Protein AF-A0A484IB30-F1 (afdb_monomer_lite)

Sequence (63 aa):
MQEIDVLWISFPELNLIRQQQKYSKINEGFYIFEIPKTGFVAKLEVDKLGLVVNYDNLYRRLS

Secondary structure (DSSP, 8-state):
-EEEEEEEEETTTTEEEEEEEEEEE-SSSEEEEEETTTTEEEEEEE-TTS-EEEETTTEE---

Structure (mmCIF, N/CA/C/O backbone):
data_AF-A0A484IB30-F1
#
_entry.id   AF-A0A484IB30-F1
#
loop_
_atom_site.group_PDB
_atom_site.id
_atom_site.type_symbol
_atom_site.label_atom_id
_atom_site.label_alt_id
_atom_site.label_comp_id
_atom_site.label_asym_id
_atom_site.label_entity_id
_atom_site.label_seq_id
_atom_site.pdbx_PDB_ins_code
_atom_site.Cartn_x
_atom_site.Cartn_y
_atom_site.Cartn_z
_atom_site.occupancy
_atom_site.B_iso_or_equiv
_atom_site.auth_seq_id
_atom_site.auth_comp_id
_atom_site.auth_asym_id
_atom_site.auth_atom_id
_atom_site.pdbx_PDB_model_num
ATOM 1 N N . MET A 1 1 ? -1.721 1.235 15.181 1.00 86.75 1 MET A N 1
ATOM 2 C CA . MET A 1 1 ? -0.578 1.448 14.273 1.00 86.75 1 MET A CA 1
ATOM 3 C C . MET A 1 1 ? 0.210 0.156 14.212 1.00 86.75 1 MET A C 1
ATOM 5 O O . MET A 1 1 ? 0.431 -0.434 15.263 1.00 86.75 1 MET A O 1
ATOM 9 N N . GLN A 1 2 ? 0.577 -0.289 13.016 1.00 96.44 2 GLN A N 1
ATOM 10 C CA . GLN A 1 2 ? 1.383 -1.482 12.790 1.00 96.44 2 GLN A CA 1
ATOM 11 C C . GLN A 1 2 ? 2.558 -1.125 11.883 1.00 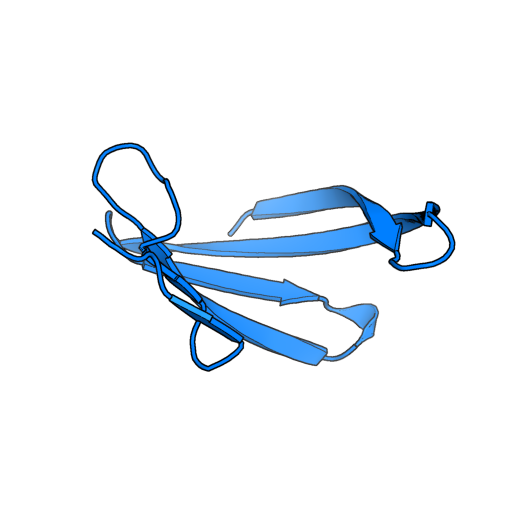96.44 2 GLN A C 1
ATOM 13 O O . GLN A 1 2 ? 2.372 -0.478 10.853 1.00 96.44 2 GLN A O 1
ATOM 18 N N . GLU A 1 3 ? 3.755 -1.548 12.273 1.00 98.06 3 GLU A N 1
ATOM 19 C CA . GLU A 1 3 ? 4.967 -1.414 11.470 1.00 98.06 3 GLU A CA 1
ATOM 20 C C . GLU A 1 3 ? 5.333 -2.784 10.911 1.00 98.06 3 GLU A C 1
ATOM 22 O O . GLU A 1 3 ? 5.280 -3.782 11.634 1.00 98.06 3 GLU A O 1
ATOM 27 N N . ILE A 1 4 ? 5.667 -2.836 9.624 1.00 98.06 4 ILE A N 1
ATOM 28 C CA . ILE A 1 4 ? 6.029 -4.076 8.941 1.00 98.06 4 ILE A CA 1
ATOM 29 C C . ILE A 1 4 ? 7.232 -3.852 8.032 1.00 98.06 4 ILE A C 1
ATOM 31 O O . ILE A 1 4 ? 7.366 -2.811 7.387 1.00 98.06 4 ILE A O 1
ATOM 35 N N . ASP A 1 5 ? 8.097 -4.857 7.968 1.00 98.19 5 ASP A N 1
ATOM 36 C CA . ASP A 1 5 ? 9.067 -4.991 6.891 1.00 98.19 5 ASP A CA 1
ATOM 37 C C . ASP A 1 5 ? 8.410 -5.749 5.738 1.00 98.19 5 ASP A C 1
ATOM 39 O O . ASP A 1 5 ? 7.880 -6.845 5.927 1.00 98.19 5 ASP A O 1
ATOM 43 N N . VAL A 1 6 ? 8.466 -5.175 4.539 1.00 97.94 6 VAL A N 1
ATOM 44 C CA . VAL A 1 6 ? 8.031 -5.840 3.310 1.00 97.94 6 VAL A CA 1
ATOM 45 C C . VAL 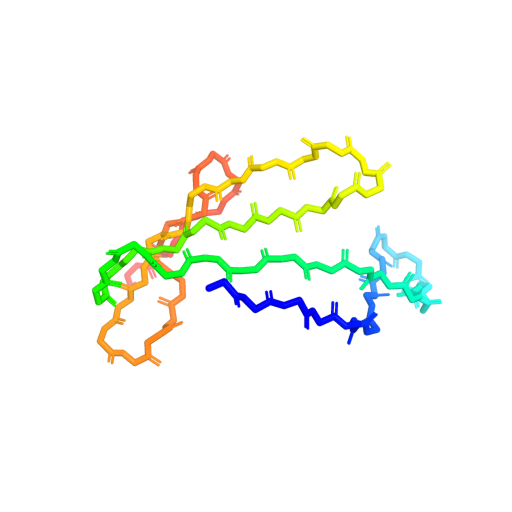A 1 6 ? 9.208 -6.040 2.365 1.00 97.94 6 VAL A C 1
ATOM 47 O O . VAL A 1 6 ? 10.183 -5.281 2.369 1.00 97.94 6 VAL A O 1
ATOM 50 N N . LEU A 1 7 ? 9.090 -7.055 1.514 1.00 98.19 7 LEU A N 1
ATOM 51 C CA . LEU A 1 7 ? 9.909 -7.189 0.321 1.00 98.19 7 LEU A CA 1
ATOM 52 C C . LEU A 1 7 ? 9.222 -6.420 -0.811 1.00 98.19 7 LEU A C 1
ATOM 54 O O . LEU A 1 7 ? 8.287 -6.919 -1.433 1.00 98.19 7 LEU A O 1
ATOM 58 N N . TRP A 1 8 ? 9.641 -5.180 -1.038 1.00 97.56 8 TRP A N 1
ATOM 59 C CA . TRP A 1 8 ? 9.129 -4.362 -2.128 1.00 97.56 8 TRP A CA 1
ATOM 60 C C . TRP A 1 8 ? 9.819 -4.745 -3.437 1.00 97.56 8 TRP A C 1
ATOM 62 O O . TRP A 1 8 ? 11.045 -4.825 -3.495 1.00 97.56 8 TRP A O 1
ATOM 72 N N . ILE A 1 9 ? 9.028 -4.982 -4.481 1.00 97.81 9 ILE A N 1
ATOM 73 C CA . ILE A 1 9 ? 9.515 -5.291 -5.826 1.00 97.81 9 ILE A CA 1
ATOM 74 C C . ILE A 1 9 ? 9.394 -4.010 -6.650 1.00 97.81 9 ILE A C 1
ATOM 76 O O . ILE A 1 9 ? 8.280 -3.565 -6.936 1.00 97.81 9 ILE A O 1
ATOM 80 N N . SER A 1 10 ? 10.521 -3.388 -6.997 1.00 94.94 10 SER A N 1
ATOM 81 C CA . SER A 1 10 ? 10.511 -2.147 -7.778 1.00 94.94 10 SER A CA 1
ATOM 82 C C . SER A 1 10 ? 10.315 -2.439 -9.261 1.00 94.94 10 SER A C 1
ATOM 84 O O . SER A 1 10 ? 11.046 -3.251 -9.820 1.00 94.94 10 SER A O 1
ATOM 86 N N . PHE A 1 11 ? 9.411 -1.730 -9.925 1.00 93.94 11 PHE A N 1
ATOM 87 C CA . PHE A 1 11 ? 9.264 -1.787 -11.380 1.00 93.94 11 PHE A CA 1
ATOM 88 C C . PHE A 1 11 ? 10.041 -0.647 -12.065 1.00 93.94 11 PHE A C 1
ATOM 90 O O . PHE A 1 11 ? 10.141 0.429 -11.470 1.00 93.94 11 PHE A O 1
ATOM 97 N N . PRO A 1 12 ? 10.508 -0.843 -13.314 1.00 96.00 12 PRO A N 1
ATOM 98 C CA . PRO A 1 12 ? 10.325 -2.047 -14.137 1.00 96.00 12 PRO A CA 1
ATOM 99 C C . PRO A 1 12 ? 11.355 -3.171 -13.915 1.00 96.00 12 PRO A C 1
ATOM 101 O O . PRO A 1 12 ? 11.119 -4.283 -14.373 1.00 96.00 12 PRO A O 1
ATOM 104 N N . GLU A 1 13 ? 12.464 -2.933 -13.212 1.00 97.81 13 GLU A N 1
ATOM 105 C CA . GLU A 1 13 ? 13.608 -3.867 -13.152 1.00 97.81 13 GLU A CA 1
ATOM 106 C C . GLU A 1 13 ? 13.407 -5.080 -12.226 1.00 97.81 13 GLU A C 1
ATOM 108 O O . GLU A 1 13 ? 14.222 -5.998 -12.225 1.00 97.81 13 GLU A O 1
ATOM 113 N N . LEU A 1 14 ? 12.331 -5.100 -11.437 1.00 97.19 14 LEU A N 1
ATOM 114 C CA . LEU A 1 14 ? 11.984 -6.148 -10.469 1.00 97.19 14 LEU A CA 1
ATOM 115 C C . LEU A 1 14 ? 13.022 -6.353 -9.350 1.00 97.19 14 LEU A C 1
ATOM 117 O O . LEU A 1 14 ? 13.177 -7.461 -8.833 1.00 97.19 14 LEU A O 1
ATOM 121 N N . ASN A 1 15 ? 13.712 -5.289 -8.925 1.00 97.50 15 ASN A N 1
ATOM 122 C CA . ASN A 1 15 ? 14.640 -5.382 -7.796 1.00 97.50 15 ASN A CA 1
ATOM 123 C C . ASN A 1 15 ? 13.898 -5.681 -6.490 1.00 97.50 15 ASN A C 1
ATOM 125 O O . ASN A 1 15 ? 12.877 -5.064 -6.182 1.00 97.50 15 ASN A O 1
ATOM 129 N N . LEU A 1 16 ? 14.470 -6.582 -5.691 1.00 97.94 16 LEU A N 1
ATOM 130 C CA . LEU A 1 16 ? 13.978 -6.926 -4.361 1.00 97.94 16 LEU A CA 1
ATOM 131 C C . LEU A 1 16 ? 14.575 -5.979 -3.31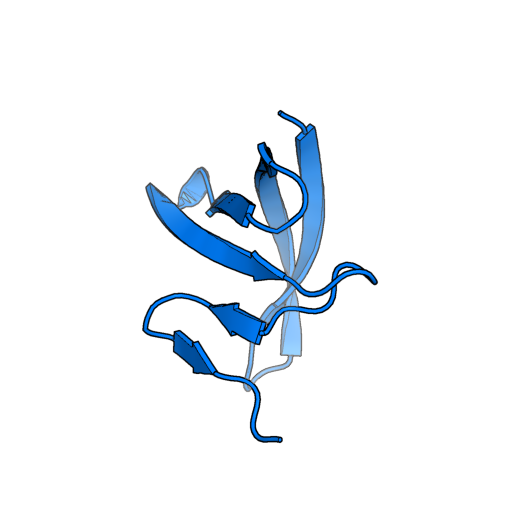9 1.00 97.94 1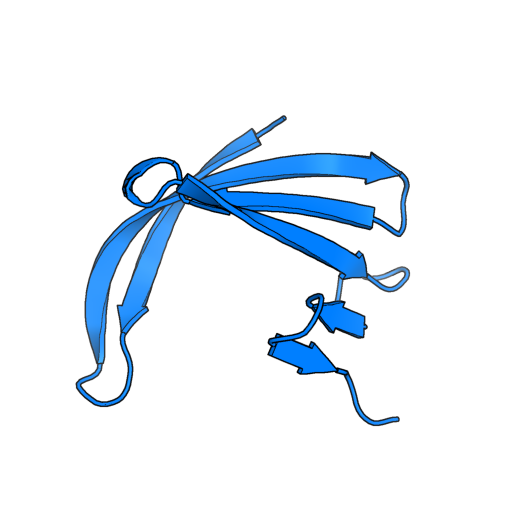6 LEU A C 1
ATOM 133 O O . LEU A 1 16 ? 15.782 -5.979 -3.078 1.00 97.94 16 LEU A O 1
ATOM 137 N N . ILE A 1 17 ? 13.729 -5.177 -2.683 1.00 96.94 17 ILE A N 1
ATOM 138 C CA . ILE A 1 17 ? 14.144 -4.137 -1.745 1.00 96.94 17 ILE A CA 1
ATOM 139 C C . ILE A 1 17 ? 13.430 -4.363 -0.418 1.00 96.94 17 ILE A C 1
ATOM 141 O O . ILE A 1 17 ? 12.204 -4.332 -0.346 1.00 96.94 17 ILE A O 1
ATOM 145 N N . ARG A 1 18 ? 14.187 -4.532 0.670 1.00 97.50 18 ARG A N 1
ATOM 146 C CA . ARG A 1 18 ? 13.605 -4.445 2.015 1.00 97.50 18 ARG A CA 1
ATOM 147 C C . ARG A 1 18 ? 13.111 -3.017 2.247 1.00 97.50 18 ARG A C 1
ATOM 149 O O . ARG A 1 18 ? 13.901 -2.072 2.181 1.00 97.50 18 ARG A O 1
ATOM 156 N N . GLN A 1 19 ? 11.828 -2.861 2.551 1.00 97.88 19 GLN A N 1
ATOM 157 C CA . GLN A 1 19 ? 11.212 -1.566 2.824 1.00 97.88 19 GLN A CA 1
ATOM 158 C C . GLN A 1 19 ? 10.370 -1.640 4.099 1.00 97.88 19 GLN A C 1
ATOM 160 O O . GLN A 1 19 ? 9.480 -2.476 4.213 1.00 97.88 19 GLN A O 1
ATOM 165 N N . GLN A 1 20 ? 10.632 -0.734 5.042 1.00 98.31 20 GLN A N 1
ATOM 166 C CA . GLN A 1 20 ? 9.768 -0.551 6.205 1.00 98.31 20 GLN A CA 1
ATOM 167 C C . GLN A 1 20 ? 8.540 0.270 5.805 1.00 98.31 20 GLN A C 1
ATOM 169 O O . GLN A 1 20 ? 8.671 1.310 5.153 1.00 98.31 20 GLN A O 1
ATOM 174 N N . GLN A 1 21 ? 7.365 -0.181 6.230 1.00 98.50 21 GLN A N 1
ATOM 175 C CA . GLN A 1 21 ? 6.085 0.482 6.018 1.00 98.50 21 GLN A CA 1
ATOM 176 C C . GLN A 1 21 ? 5.321 0.601 7.339 1.00 98.50 21 GLN A C 1
ATOM 178 O O . GLN A 1 21 ? 5.459 -0.248 8.225 1.00 98.50 21 GLN A O 1
ATOM 183 N N . LYS A 1 22 ? 4.492 1.641 7.465 1.00 98.50 22 LYS A N 1
ATOM 184 C CA . LYS A 1 22 ? 3.570 1.805 8.596 1.00 98.50 22 LYS A CA 1
ATOM 185 C C . LYS A 1 22 ? 2.133 1.884 8.109 1.00 98.50 22 LYS A C 1
ATOM 187 O O . LYS A 1 22 ? 1.843 2.555 7.122 1.00 98.50 22 LYS A O 1
ATOM 192 N N . TYR A 1 23 ? 1.246 1.206 8.831 1.00 98.38 23 TYR A N 1
ATOM 193 C CA . TYR A 1 23 ? -0.191 1.227 8.599 1.00 98.38 23 TYR A CA 1
ATOM 194 C C . TYR A 1 23 ? -0.929 1.604 9.881 1.00 98.38 23 TYR A C 1
ATOM 196 O O . TYR A 1 23 ? -0.825 0.943 10.920 1.00 98.38 23 TYR A O 1
ATOM 204 N N . SER A 1 24 ? -1.733 2.655 9.802 1.00 98.31 24 SER A N 1
ATOM 205 C CA . SER A 1 24 ? -2.607 3.091 10.887 1.00 98.31 24 SER A CA 1
ATOM 206 C C . SER A 1 24 ? -4.056 2.994 10.438 1.00 98.31 24 SER A C 1
ATOM 208 O O . SER A 1 24 ? -4.493 3.739 9.566 1.00 98.31 24 SER A O 1
ATOM 210 N N . LYS A 1 25 ? -4.810 2.063 11.034 1.00 97.94 25 LYS A N 1
ATOM 211 C CA . LYS A 1 25 ? -6.257 1.964 10.818 1.00 97.94 25 LYS A CA 1
ATOM 212 C C . LYS A 1 25 ? -6.940 3.190 11.423 1.00 97.94 25 LYS A C 1
ATOM 214 O O . LYS A 1 25 ? -6.767 3.447 12.612 1.00 97.94 25 LYS A O 1
ATOM 219 N N . ILE A 1 26 ? -7.710 3.912 10.612 1.00 98.06 26 ILE A N 1
ATOM 220 C CA . ILE A 1 26 ? -8.516 5.059 11.053 1.00 98.06 26 ILE A CA 1
ATOM 221 C C . ILE A 1 26 ? -9.929 4.590 11.392 1.00 98.06 26 ILE A C 1
ATOM 223 O O . ILE A 1 26 ? -10.444 4.880 12.467 1.00 98.06 26 ILE A O 1
ATOM 227 N N . ASN A 1 27 ? -10.542 3.827 10.487 1.00 97.62 27 ASN A N 1
ATOM 228 C CA . ASN A 1 27 ? -11.805 3.123 10.703 1.00 97.62 27 ASN A CA 1
ATOM 229 C C . ASN A 1 27 ? -11.864 1.889 9.780 1.00 97.62 27 ASN A C 1
ATOM 231 O O . ASN A 1 27 ? -10.837 1.456 9.263 1.00 97.62 27 ASN A O 1
ATOM 235 N N . GLU A 1 28 ? -13.034 1.276 9.604 1.00 97.31 28 GLU A N 1
ATOM 236 C CA . GLU A 1 28 ? -13.190 0.065 8.785 1.00 97.31 28 GLU A CA 1
ATOM 237 C C . GLU A 1 28 ? -12.858 0.260 7.300 1.00 97.31 28 GLU A C 1
ATOM 239 O O . GLU A 1 28 ? -12.371 -0.678 6.681 1.00 97.31 28 GLU A O 1
ATOM 244 N N . GLY A 1 29 ? -13.075 1.459 6.753 1.00 98.00 29 GLY A N 1
ATOM 245 C CA . GLY A 1 29 ? -12.864 1.759 5.335 1.00 98.00 29 GLY A CA 1
ATOM 246 C C . GLY A 1 29 ? -11.604 2.566 5.038 1.00 98.00 29 GLY A C 1
ATOM 247 O O . GLY A 1 29 ? -11.325 2.819 3.872 1.00 98.00 29 GLY A O 1
ATOM 248 N N . PHE A 1 30 ? -10.845 3.000 6.051 1.00 98.38 30 PHE A N 1
ATOM 249 C CA . PHE A 1 30 ? -9.712 3.903 5.840 1.00 98.38 30 PHE A CA 1
ATOM 250 C C . PHE A 1 30 ? -8.474 3.563 6.666 1.00 98.38 30 PHE A C 1
ATOM 252 O O . PHE A 1 30 ? -8.539 3.354 7.882 1.00 98.38 30 PHE A O 1
ATOM 259 N N . TYR A 1 31 ? -7.325 3.627 5.995 1.00 98.44 31 TYR A N 1
ATOM 260 C CA . TYR A 1 31 ? -5.995 3.447 6.568 1.00 98.44 31 TYR A CA 1
ATOM 261 C C . TYR A 1 31 ? -5.079 4.601 6.155 1.00 98.44 31 TYR A C 1
ATOM 263 O O . TYR A 1 31 ? -5.210 5.146 5.062 1.00 98.44 31 TYR A O 1
ATOM 271 N N . ILE A 1 32 ? -4.131 4.951 7.018 1.00 98.38 32 ILE A N 1
ATOM 272 C CA . ILE A 1 32 ? -2.972 5.766 6.650 1.00 98.38 32 ILE A CA 1
ATOM 273 C C . ILE A 1 32 ? -1.803 4.824 6.404 1.00 98.38 32 ILE A C 1
ATOM 275 O O . ILE A 1 32 ? -1.486 3.998 7.261 1.00 98.38 32 ILE A O 1
ATOM 279 N N . PHE A 1 33 ? -1.209 4.951 5.226 1.00 98.25 33 PHE A N 1
ATOM 280 C CA . PHE A 1 33 ? -0.015 4.251 4.790 1.00 98.25 33 PHE A CA 1
ATOM 281 C C . PHE A 1 33 ? 1.172 5.209 4.775 1.00 98.25 33 PHE A C 1
ATOM 283 O O . PHE A 1 33 ? 1.049 6.331 4.285 1.00 98.25 33 PHE A O 1
ATOM 290 N N . GLU A 1 34 ? 2.323 4.753 5.262 1.00 98.44 34 GLU A N 1
ATOM 291 C CA . GLU A 1 34 ? 3.543 5.555 5.317 1.00 98.44 34 GLU A CA 1
ATOM 292 C C . GLU A 1 34 ? 4.775 4.733 4.920 1.00 98.44 34 GLU A C 1
ATOM 294 O O . GLU A 1 34 ? 4.897 3.555 5.273 1.00 98.44 34 GLU A O 1
ATOM 299 N N . ILE A 1 35 ? 5.737 5.384 4.257 1.00 98.00 35 ILE A N 1
ATOM 300 C CA . ILE A 1 35 ? 7.089 4.860 4.011 1.00 98.00 35 ILE A CA 1
ATOM 301 C C . ILE A 1 35 ? 8.081 5.768 4.752 1.00 98.00 35 ILE A C 1
ATOM 303 O O . ILE A 1 35 ? 8.560 6.750 4.168 1.00 98.00 35 ILE A O 1
ATOM 307 N N . PRO A 1 36 ? 8.443 5.453 6.013 1.00 97.12 36 PRO A N 1
ATOM 308 C CA . PRO A 1 36 ? 9.222 6.348 6.873 1.00 97.12 36 PRO A CA 1
ATOM 309 C C . PRO A 1 36 ? 10.521 6.844 6.238 1.00 97.12 36 PRO A C 1
ATOM 311 O O . PRO A 1 36 ? 10.853 8.019 6.342 1.00 97.12 36 PRO A O 1
ATOM 314 N N . LYS A 1 37 ? 11.221 5.967 5.503 1.00 96.50 37 LYS A N 1
ATOM 315 C CA . LYS A 1 37 ? 12.488 6.290 4.828 1.00 96.50 37 LYS A CA 1
ATOM 316 C C . LYS A 1 37 ? 12.373 7.444 3.823 1.00 96.50 37 LYS A C 1
ATOM 318 O O . LYS A 1 37 ? 13.361 8.124 3.576 1.00 96.50 37 LYS A O 1
ATOM 323 N N . THR A 1 38 ? 11.202 7.634 3.219 1.00 96.19 38 THR A N 1
ATOM 324 C CA . THR A 1 38 ? 10.972 8.657 2.181 1.00 96.19 38 THR A CA 1
ATOM 325 C C . THR A 1 38 ? 10.089 9.807 2.658 1.00 96.19 38 THR A C 1
ATOM 327 O O . THR A 1 38 ? 9.988 10.814 1.968 1.00 96.19 38 THR A O 1
ATOM 330 N N . GLY A 1 39 ? 9.427 9.656 3.809 1.00 96.81 39 GLY A N 1
ATOM 331 C CA . GLY A 1 39 ? 8.395 10.586 4.271 1.00 96.81 39 GLY A CA 1
ATOM 332 C C . GLY A 1 39 ? 7.090 10.521 3.470 1.00 96.81 39 GLY A C 1
ATOM 333 O O . GLY A 1 39 ? 6.206 11.339 3.700 1.00 96.81 39 GLY A O 1
ATOM 334 N N . PHE A 1 40 ? 6.949 9.571 2.538 1.00 96.94 40 PHE A N 1
ATOM 335 C CA . PHE A 1 40 ? 5.711 9.384 1.789 1.00 96.94 40 PHE A CA 1
ATOM 336 C C . PHE A 1 40 ? 4.577 8.952 2.721 1.00 96.94 40 PHE A C 1
ATOM 338 O O . PHE A 1 40 ? 4.753 8.031 3.524 1.00 96.94 40 PHE A O 1
ATOM 345 N N . VAL A 1 41 ? 3.416 9.590 2.566 1.00 97.81 41 VAL A N 1
ATOM 346 C CA . VAL A 1 41 ? 2.189 9.310 3.315 1.00 97.81 41 VAL A CA 1
ATOM 347 C C . VAL A 1 41 ? 1.014 9.318 2.347 1.00 97.81 41 VAL A C 1
ATOM 349 O O . VAL A 1 41 ? 0.917 10.206 1.502 1.00 97.81 41 VAL A O 1
ATOM 352 N N . ALA A 1 42 ? 0.104 8.359 2.490 1.00 98.00 42 ALA A N 1
ATOM 353 C CA . ALA A 1 42 ? -1.127 8.306 1.715 1.00 98.00 42 ALA A CA 1
ATOM 354 C C . ALA A 1 42 ? -2.301 7.775 2.537 1.00 98.00 42 ALA A C 1
ATOM 356 O O . ALA A 1 42 ? -2.140 6.960 3.448 1.00 98.00 42 ALA A O 1
ATOM 357 N N . LYS A 1 43 ? -3.508 8.209 2.171 1.00 98.19 43 LYS A N 1
ATOM 358 C CA . LYS A 1 43 ? -4.757 7.666 2.702 1.00 98.19 43 LYS A CA 1
ATOM 359 C C . LYS A 1 43 ? -5.287 6.598 1.750 1.00 98.19 43 LYS A C 1
ATOM 361 O O . LYS A 1 43 ? -5.534 6.875 0.580 1.00 98.19 43 LYS A O 1
ATOM 366 N N . LEU A 1 44 ? -5.487 5.395 2.272 1.00 98.44 44 LEU A N 1
ATOM 367 C CA . LEU A 1 44 ? -6.083 4.279 1.548 1.00 98.44 44 LEU A CA 1
ATOM 368 C C . LEU A 1 44 ? -7.556 4.165 1.924 1.00 98.44 44 LEU A C 1
ATOM 370 O O . LEU A 1 44 ? -7.878 4.063 3.108 1.00 98.44 44 LEU A O 1
ATOM 374 N N . GLU A 1 45 ? -8.430 4.163 0.924 1.00 98.44 45 GLU A N 1
ATOM 375 C CA . GLU A 1 45 ? -9.819 3.727 1.053 1.00 98.44 45 GLU A CA 1
ATOM 376 C C . GLU A 1 45 ? -9.918 2.255 0.664 1.00 98.44 45 GLU A C 1
ATOM 378 O O . GLU A 1 45 ? -9.425 1.861 -0.398 1.00 98.44 45 GLU A O 1
ATOM 383 N N . VAL A 1 46 ? -10.562 1.447 1.501 1.00 98.50 46 VAL A N 1
ATOM 384 C CA . VAL A 1 46 ? -10.724 0.007 1.288 1.00 98.50 46 VAL A CA 1
ATOM 385 C C . VAL A 1 46 ? -12.188 -0.411 1.361 1.00 98.50 46 VAL A C 1
ATOM 387 O O . VAL A 1 46 ? -13.000 0.222 2.034 1.00 98.50 46 VAL A O 1
ATOM 390 N N . ASP A 1 47 ? -12.530 -1.496 0.671 1.00 97.81 47 ASP A N 1
ATOM 391 C CA . ASP A 1 47 ? -13.838 -2.128 0.812 1.00 97.81 47 ASP A CA 1
ATOM 392 C C . ASP A 1 47 ? -13.920 -3.038 2.051 1.00 97.81 47 ASP A C 1
ATOM 394 O O . ASP A 1 47 ? -12.977 -3.166 2.833 1.00 97.81 47 ASP A O 1
ATOM 398 N N . LYS A 1 48 ? -15.067 -3.705 2.229 1.00 97.44 48 LYS A N 1
ATOM 399 C CA . LYS A 1 48 ? -15.342 -4.580 3.383 1.00 97.44 48 LYS A CA 1
ATOM 400 C C . LYS A 1 48 ? -14.396 -5.781 3.502 1.00 97.44 48 LYS A C 1
ATOM 402 O O . LYS A 1 48 ? -14.352 -6.395 4.563 1.00 97.44 48 LYS A O 1
ATOM 407 N N . LEU A 1 49 ? -13.679 -6.137 2.434 1.00 97.25 49 LEU A N 1
ATOM 408 C CA . LEU A 1 49 ? -12.695 -7.222 2.421 1.00 97.25 49 LEU A CA 1
ATOM 409 C C . LEU A 1 49 ? -11.261 -6.701 2.595 1.00 97.25 49 LEU A C 1
ATOM 411 O O . LEU A 1 49 ? -10.326 -7.496 2.645 1.00 97.25 49 LEU A O 1
ATOM 415 N N . GLY A 1 50 ? -11.078 -5.382 2.699 1.00 96.56 50 GLY A N 1
ATOM 416 C CA . GLY A 1 50 ? -9.773 -4.743 2.818 1.00 96.56 50 GLY A CA 1
ATOM 417 C C . GLY A 1 50 ? -9.075 -4.495 1.479 1.00 96.56 50 GLY A C 1
ATOM 418 O O . GLY A 1 50 ? -7.894 -4.150 1.479 1.00 96.56 50 GLY A O 1
ATOM 419 N N . LEU A 1 51 ? -9.765 -4.645 0.341 1.00 97.62 51 LEU A N 1
ATOM 420 C CA . LEU A 1 51 ? -9.188 -4.330 -0.968 1.00 97.62 51 LEU A CA 1
ATOM 421 C C . LEU A 1 51 ? -9.231 -2.825 -1.223 1.00 97.62 51 LEU A C 1
ATOM 423 O O . LEU A 1 51 ? -10.259 -2.184 -1.010 1.00 97.62 51 LEU A O 1
ATOM 427 N N . VAL A 1 52 ? -8.128 -2.272 -1.730 1.00 97.94 52 VAL A N 1
ATOM 428 C CA . VAL A 1 52 ? -8.015 -0.838 -2.023 1.00 97.94 52 VAL A CA 1
ATOM 429 C C . VAL A 1 52 ? -8.984 -0.440 -3.140 1.00 97.94 52 VAL A C 1
ATOM 431 O O . VAL A 1 52 ? -8.965 -0.997 -4.237 1.00 97.94 52 VAL A O 1
ATOM 434 N N . VAL A 1 53 ? -9.826 0.549 -2.845 1.00 98.19 53 VAL A N 1
ATOM 435 C CA . VAL A 1 53 ? -10.771 1.179 -3.779 1.00 98.19 53 VAL A CA 1
ATOM 436 C C . VAL A 1 53 ? -10.196 2.485 -4.309 1.00 98.19 53 VAL A C 1
ATOM 438 O O . 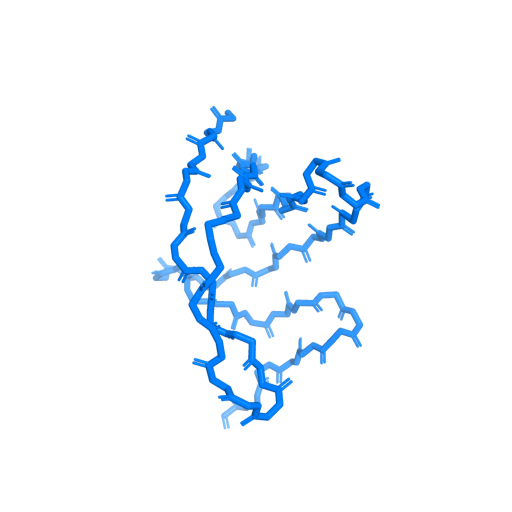VAL A 1 53 ? -10.292 2.768 -5.505 1.00 98.19 53 VAL A O 1
ATOM 441 N N . ASN A 1 54 ? -9.570 3.259 -3.424 1.00 98.12 54 ASN A N 1
ATOM 442 C CA . ASN A 1 54 ? -8.908 4.503 -3.767 1.00 98.12 54 ASN A CA 1
ATOM 443 C C . ASN A 1 54 ? -7.573 4.608 -3.026 1.00 98.12 54 ASN A C 1
ATOM 445 O O . ASN A 1 54 ? -7.519 4.505 -1.799 1.00 98.12 54 ASN A O 1
ATOM 449 N N . TYR A 1 55 ? -6.504 4.817 -3.784 1.00 97.94 55 TYR A N 1
ATOM 450 C CA . TYR A 1 55 ? -5.162 5.069 -3.280 1.00 97.94 55 TYR A CA 1
ATOM 451 C C . TYR A 1 55 ? -4.805 6.514 -3.617 1.00 97.94 55 TYR A C 1
ATOM 453 O O . TYR A 1 55 ? -3.978 6.778 -4.493 1.00 97.94 55 TYR A O 1
ATOM 461 N N . ASP A 1 56 ? -5.449 7.435 -2.904 1.00 93.62 56 ASP A N 1
ATOM 462 C CA . ASP A 1 56 ? -5.295 8.878 -3.079 1.00 93.62 56 ASP A CA 1
ATOM 463 C C . ASP A 1 56 ? -5.286 9.292 -4.569 1.00 93.62 56 ASP A C 1
ATOM 465 O O . ASP A 1 56 ? -6.247 9.013 -5.283 1.00 93.62 56 ASP A O 1
ATOM 469 N N . ASN A 1 57 ? -4.204 9.906 -5.062 1.00 90.62 57 ASN A N 1
ATOM 470 C CA . ASN A 1 57 ? -4.065 10.322 -6.464 1.00 90.62 57 ASN A CA 1
ATOM 471 C C . ASN A 1 57 ? -3.296 9.318 -7.347 1.00 90.62 57 ASN A C 1
ATOM 473 O O . ASN A 1 57 ? -2.995 9.627 -8.499 1.00 90.62 57 ASN A O 1
ATOM 477 N N . LEU A 1 58 ? -2.933 8.141 -6.822 1.00 95.50 58 LEU A N 1
ATOM 478 C CA . LEU A 1 58 ? -2.098 7.161 -7.529 1.00 95.50 58 LEU A CA 1
ATOM 479 C C . LEU A 1 58 ? -2.925 6.136 -8.303 1.00 95.50 58 LEU A C 1
ATOM 481 O O . LEU A 1 58 ? -2.667 5.888 -9.478 1.00 95.50 58 LEU A O 1
ATOM 485 N N . TYR A 1 59 ? -3.911 5.530 -7.641 1.00 97.19 59 TYR A N 1
ATOM 486 C CA . TYR A 1 59 ? -4.716 4.459 -8.220 1.00 97.19 59 TYR A CA 1
ATOM 487 C C . TYR A 1 59 ? -6.163 4.555 -7.774 1.00 97.19 59 TYR A C 1
ATOM 489 O O . TYR A 1 59 ? -6.460 4.850 -6.617 1.00 97.19 59 TYR A O 1
ATOM 497 N N . ARG A 1 60 ? -7.064 4.196 -8.686 1.00 97.69 60 ARG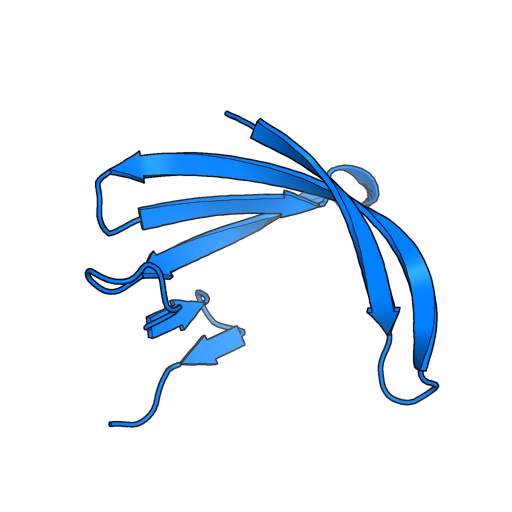 A N 1
ATOM 498 C CA . ARG A 1 60 ? -8.488 4.046 -8.413 1.00 97.69 60 ARG A CA 1
ATOM 499 C C . ARG A 1 60 ? -8.980 2.735 -9.001 1.00 97.69 60 ARG A C 1
ATOM 501 O O . ARG A 1 60 ? -8.684 2.427 -10.155 1.00 97.69 60 ARG A O 1
ATOM 508 N N . ARG A 1 61 ? -9.747 1.976 -8.221 1.00 97.50 61 ARG A N 1
ATOM 509 C CA . ARG A 1 61 ? -10.394 0.757 -8.704 1.00 97.50 61 ARG A CA 1
ATOM 510 C C . ARG A 1 61 ? -11.462 1.114 -9.736 1.00 97.50 61 ARG A C 1
ATOM 512 O O . ARG A 1 61 ? -12.329 1.948 -9.472 1.00 97.50 61 ARG A O 1
ATOM 519 N N . LEU A 1 62 ? -11.391 0.469 -10.895 1.00 94.50 62 LEU A N 1
ATOM 520 C CA . LEU A 1 62 ? -12.455 0.480 -11.895 1.00 94.50 62 LEU A CA 1
ATOM 521 C C . LEU A 1 62 ? -13.453 -0.632 -11.546 1.00 94.50 62 LEU A C 1
ATOM 523 O O . LEU A 1 62 ? -13.042 -1.682 -11.052 1.00 94.50 62 LEU A O 1
ATOM 527 N N . SER A 1 63 ? -14.744 -0.337 -11.707 1.00 78.44 63 SER A N 1
ATOM 528 C CA . SER A 1 63 ? -15.877 -1.194 -11.325 1.00 78.44 63 SER A CA 1
ATOM 529 C C . SER A 1 63 ? -15.869 -2.550 -12.011 1.00 78.44 63 SER A C 1
ATOM 531 O O . SER A 1 63 ? -15.687 -2.536 -13.250 1.00 78.44 63 SER A O 1
#

pLDDT: mean 96.89, std 3.02, range [78.44, 98.5]

Organism: NCBI:txid1798806

Radius of gyration: 12.66 Å; chains: 1; bounding box: 30×18×28 Å

Foldseek 3Di:
DDKDWDQDQDPDVRDTDTFIKDWDDPDQQWIWIAGVVVRDIWIFGADNVRHTQDTDPPDHDDD

InterPro domains:
  IPR009467 Putative glycolipid-binding protein [PF06475] (2-61)